Protein AF-A0A6G3TWU3-F1 (afdb_monomer_lite)

pLDDT: mean 87.73, std 6.79, range [70.75, 97.12]

Organism: NCBI:txid2706093

Foldseek 3Di:
DEFEDPDDVRVVVQVVVVVVDPDDYHYDADDPDPRHDPDDDDDDDDPDDDPCCVVPDDDDPDDFDADPVRHTDD

Radius of gyration: 18.72 Å; chains: 1; bounding box: 41×27×52 Å

Secondary structure (DSSP, 8-state):
-EEE--SHHHHHHHHHHHHTSS---EEE-PPSSTTSPPP-------SS--TTHHHH----S----B-TTSPBP-

Structure (mmCIF, N/CA/C/O backbone):
data_AF-A0A6G3TWU3-F1
#
_entry.id   AF-A0A6G3TWU3-F1
#
loop_
_atom_site.group_PDB
_atom_site.id
_atom_site.type_symbol
_atom_site.label_atom_id
_atom_site.label_alt_id
_atom_site.label_comp_id
_atom_site.label_asym_id
_atom_site.label_entity_id
_atom_site.label_seq_id
_atom_site.pdbx_PDB_ins_code
_atom_site.Cartn_x
_atom_site.Cartn_y
_atom_site.Cartn_z
_atom_site.occupancy
_atom_site.B_iso_or_equiv
_atom_site.auth_seq_id
_atom_site.auth_comp_id
_atom_site.auth_asym_id
_atom_site.auth_atom_id
_atom_site.pdbx_PDB_model_num
ATOM 1 N N . MET A 1 1 ? 9.865 -8.300 15.080 1.00 91.44 1 MET A N 1
ATOM 2 C CA . MET A 1 1 ? 9.541 -9.176 13.925 1.00 91.44 1 MET A CA 1
ATOM 3 C C . MET A 1 1 ? 10.045 -8.521 12.649 1.00 91.44 1 MET A C 1
ATOM 5 O O . MET A 1 1 ? 10.039 -7.298 12.599 1.00 91.44 1 MET A O 1
ATOM 9 N N . ILE A 1 2 ? 10.466 -9.298 11.647 1.00 96.56 2 ILE A N 1
ATOM 10 C CA . ILE A 1 2 ? 10.915 -8.766 10.352 1.00 96.56 2 ILE A CA 1
ATOM 11 C C . ILE A 1 2 ? 9.947 -9.213 9.256 1.00 96.56 2 ILE A C 1
ATOM 13 O O . ILE A 1 2 ? 9.607 -10.392 9.179 1.00 96.56 2 ILE A O 1
ATOM 17 N N . VAL A 1 3 ? 9.530 -8.270 8.415 1.00 96.69 3 VAL A N 1
ATOM 18 C CA . VAL A 1 3 ? 8.793 -8.515 7.172 1.00 96.69 3 VAL A CA 1
ATOM 19 C C . VAL A 1 3 ? 9.688 -8.095 6.012 1.00 96.69 3 VAL A C 1
ATOM 21 O O . VAL A 1 3 ? 10.160 -6.960 5.970 1.00 96.69 3 VAL A O 1
ATOM 24 N N . VAL A 1 4 ? 9.941 -9.013 5.081 1.00 95.25 4 VAL A N 1
ATOM 25 C CA . VAL A 1 4 ? 10.737 -8.740 3.878 1.00 95.25 4 VAL A CA 1
ATOM 26 C C . VAL A 1 4 ? 9.786 -8.407 2.730 1.00 95.25 4 VAL A C 1
ATOM 28 O O . VAL A 1 4 ? 8.927 -9.217 2.389 1.00 95.25 4 VAL A O 1
ATOM 31 N N . GLY A 1 5 ? 9.953 -7.222 2.149 1.00 91.75 5 GLY A N 1
ATOM 32 C CA . GLY A 1 5 ? 9.107 -6.646 1.107 1.00 91.75 5 GLY A CA 1
ATOM 33 C C . GLY A 1 5 ? 8.076 -5.657 1.660 1.00 91.75 5 GLY A C 1
ATOM 34 O O . GLY A 1 5 ? 7.202 -6.023 2.442 1.00 91.75 5 GLY A O 1
ATOM 35 N N . GLY A 1 6 ? 8.145 -4.408 1.200 1.00 90.44 6 GLY A N 1
ATOM 36 C CA . GLY A 1 6 ? 7.223 -3.308 1.499 1.00 90.44 6 GLY A CA 1
ATOM 37 C C . GLY A 1 6 ? 6.060 -3.180 0.510 1.00 90.44 6 GLY A C 1
ATOM 38 O O . GLY A 1 6 ? 5.483 -2.106 0.372 1.00 90.44 6 GLY A O 1
ATOM 39 N N . GLY A 1 7 ? 5.719 -4.257 -0.202 1.00 87.19 7 GLY A N 1
ATOM 40 C CA . GLY A 1 7 ? 4.529 -4.318 -1.054 1.00 87.19 7 GLY A CA 1
ATOM 41 C C . GLY A 1 7 ? 3.232 -4.536 -0.261 1.00 87.19 7 GLY A C 1
ATOM 42 O O . GLY A 1 7 ? 3.239 -4.558 0.970 1.00 87.19 7 GLY A O 1
ATOM 43 N N . ALA A 1 8 ? 2.120 -4.774 -0.967 1.00 85.75 8 ALA A N 1
ATOM 44 C CA . ALA A 1 8 ? 0.779 -4.862 -0.372 1.00 85.75 8 ALA A CA 1
ATOM 45 C C . ALA A 1 8 ? 0.717 -5.881 0.757 1.00 85.75 8 ALA A C 1
ATOM 47 O O . ALA A 1 8 ? 0.361 -5.556 1.882 1.00 85.75 8 ALA A O 1
ATOM 48 N N . ALA A 1 9 ? 1.149 -7.109 0.468 1.00 89.00 9 ALA A N 1
ATOM 49 C CA . ALA A 1 9 ? 1.127 -8.191 1.437 1.00 89.00 9 ALA A CA 1
ATOM 50 C C . ALA A 1 9 ? 1.971 -7.872 2.682 1.00 89.00 9 ALA A C 1
ATOM 52 O O . ALA A 1 9 ? 1.524 -8.123 3.799 1.00 89.00 9 ALA A O 1
ATOM 53 N N . GLY A 1 10 ? 3.165 -7.299 2.500 1.00 93.25 10 GLY A N 1
ATOM 54 C CA . GLY A 1 10 ? 4.079 -6.995 3.598 1.00 93.25 10 GLY A CA 1
ATOM 55 C C . GLY A 1 10 ? 3.574 -5.869 4.496 1.00 93.25 10 GLY A C 1
ATOM 56 O O . GLY A 1 10 ? 3.537 -6.029 5.717 1.00 93.25 10 GLY A O 1
ATOM 57 N N . LEU A 1 11 ? 3.108 -4.764 3.907 1.00 91.19 11 LEU A N 1
ATOM 58 C CA . LEU A 1 11 ? 2.537 -3.646 4.660 1.00 91.19 11 LEU A CA 1
ATOM 59 C C . LEU A 1 11 ? 1.209 -4.021 5.329 1.00 91.19 11 LEU A C 1
ATOM 61 O O . LEU A 1 11 ? 1.019 -3.698 6.498 1.00 91.19 11 LEU A O 1
ATOM 65 N N . SER A 1 12 ? 0.322 -4.761 4.654 1.00 89.25 12 SER A N 1
ATOM 66 C CA . SER A 1 12 ? -0.922 -5.253 5.264 1.00 89.25 12 SER A CA 1
ATOM 67 C C . SER A 1 12 ? -0.653 -6.217 6.421 1.00 89.25 12 SER A C 1
ATOM 69 O O . SER A 1 12 ? -1.345 -6.169 7.440 1.00 89.25 12 SER A O 1
ATOM 71 N N . LEU A 1 13 ? 0.358 -7.085 6.296 1.00 92.88 13 LEU A N 1
ATOM 72 C CA . LEU A 1 13 ? 0.781 -7.965 7.382 1.00 92.88 13 LEU A CA 1
ATOM 73 C C . LEU A 1 13 ? 1.316 -7.150 8.563 1.00 92.88 13 LEU A C 1
ATOM 75 O O . LEU A 1 13 ? 0.854 -7.352 9.683 1.00 92.88 13 LEU A O 1
ATOM 79 N N . ALA A 1 14 ? 2.242 -6.219 8.315 1.00 94.56 14 ALA A N 1
ATOM 80 C CA . ALA A 1 14 ? 2.802 -5.356 9.350 1.00 94.56 14 ALA A CA 1
ATOM 81 C C . ALA A 1 14 ? 1.702 -4.572 10.081 1.00 94.56 14 ALA A C 1
ATOM 83 O O . ALA A 1 14 ? 1.660 -4.598 11.308 1.00 94.56 14 ALA A O 1
ATOM 84 N N . HIS A 1 15 ? 0.768 -3.976 9.335 1.00 91.44 15 HIS A N 1
ATOM 85 C CA . HIS A 1 15 ? -0.370 -3.237 9.873 1.00 91.44 15 HIS A CA 1
ATOM 86 C C . HIS A 1 15 ? -1.233 -4.096 10.810 1.00 91.44 15 HIS A C 1
ATOM 88 O O . HIS A 1 15 ? -1.417 -3.738 11.976 1.00 91.44 15 HIS A O 1
ATOM 94 N N . ARG A 1 16 ? -1.696 -5.271 10.349 1.00 91.19 16 ARG A N 1
ATOM 95 C CA . ARG A 1 16 ? -2.527 -6.167 11.177 1.00 91.19 16 ARG A CA 1
ATOM 96 C C . ARG A 1 16 ? -1.812 -6.624 12.435 1.00 91.19 16 ARG A C 1
ATOM 98 O O . ARG A 1 16 ? -2.420 -6.725 13.489 1.00 91.19 16 ARG A O 1
ATOM 105 N N . ILE A 1 17 ? -0.519 -6.883 12.324 1.00 93.25 17 ILE A N 1
ATOM 106 C CA . ILE A 1 17 ? 0.311 -7.317 13.436 1.00 93.25 17 ILE A CA 1
ATOM 107 C C . ILE A 1 17 ? 0.434 -6.207 14.487 1.00 93.25 17 ILE A C 1
ATOM 109 O O . ILE A 1 17 ? 0.149 -6.444 15.659 1.00 93.25 17 ILE A O 1
ATOM 113 N N . THR A 1 18 ? 0.743 -4.976 14.074 1.00 92.94 18 THR A N 1
ATOM 114 C CA . THR A 1 18 ? 0.797 -3.822 14.989 1.00 92.94 18 THR A CA 1
ATOM 115 C C . THR A 1 18 ? -0.555 -3.466 15.611 1.00 92.94 18 THR A C 1
ATOM 117 O O . THR A 1 18 ? -0.589 -2.905 16.700 1.00 92.94 18 THR A O 1
ATOM 120 N N . ALA A 1 19 ? -1.672 -3.828 14.971 1.00 91.50 19 ALA A N 1
ATOM 121 C CA . ALA A 1 19 ? -3.010 -3.615 15.520 1.00 91.50 19 ALA A CA 1
ATOM 122 C C . ALA A 1 19 ? -3.345 -4.562 16.692 1.00 91.50 19 ALA A C 1
ATOM 124 O O . ALA A 1 19 ? -4.257 -4.279 17.465 1.00 91.50 19 ALA A O 1
ATOM 125 N N . THR A 1 20 ? -2.618 -5.677 16.856 1.00 89.75 20 THR A N 1
ATOM 126 C CA . THR A 1 20 ? -2.897 -6.668 17.918 1.00 89.75 20 THR A CA 1
ATOM 127 C C . THR A 1 20 ? -2.320 -6.311 19.290 1.00 89.75 20 THR A C 1
ATOM 129 O O . THR A 1 20 ? -2.679 -6.942 20.284 1.00 89.75 20 THR A O 1
ATOM 132 N N . GLY A 1 21 ? -1.436 -5.314 19.380 1.00 87.56 21 GLY A N 1
ATOM 133 C CA . GLY A 1 21 ? -0.801 -4.919 20.635 1.00 87.56 21 GLY A CA 1
ATOM 134 C C . GLY A 1 21 ? 0.548 -4.225 20.432 1.00 87.56 21 GLY A C 1
ATOM 135 O O . GLY A 1 21 ? 0.959 -3.987 19.296 1.00 87.56 21 GLY A O 1
ATOM 136 N N . PRO A 1 22 ? 1.262 -3.893 21.524 1.00 84.69 22 PRO A N 1
ATOM 137 C CA . PRO A 1 22 ? 2.514 -3.144 21.474 1.00 84.69 22 PRO A CA 1
ATOM 138 C C . PRO A 1 22 ? 3.655 -4.029 20.964 1.00 84.69 22 PRO A C 1
ATOM 140 O O . PRO A 1 22 ? 4.480 -4.527 21.730 1.00 84.69 22 PRO A O 1
ATOM 143 N N . MET A 1 23 ? 3.700 -4.236 19.652 1.00 88.81 23 MET A N 1
ATOM 144 C CA . MET A 1 23 ? 4.769 -4.968 18.997 1.00 88.81 23 MET A CA 1
ATOM 145 C C . MET A 1 23 ? 5.390 -4.177 17.857 1.00 88.81 23 MET A C 1
ATOM 147 O O . MET A 1 23 ? 4.711 -3.529 17.065 1.00 88.81 23 MET A O 1
ATOM 151 N N . SER A 1 24 ? 6.711 -4.264 17.763 1.00 92.56 24 SER A N 1
ATOM 152 C CA . SER A 1 24 ? 7.493 -3.621 16.719 1.00 92.56 24 SER A CA 1
ATOM 153 C C . SER A 1 24 ? 7.735 -4.571 15.541 1.00 92.56 24 SER A C 1
ATOM 155 O O . SER A 1 24 ? 8.226 -5.704 15.677 1.00 92.56 24 SER A O 1
ATOM 157 N N . VAL A 1 25 ? 7.390 -4.080 14.350 1.00 96.12 25 VAL A N 1
ATOM 158 C CA . VAL A 1 25 ? 7.645 -4.735 13.066 1.00 96.12 25 VAL A CA 1
ATOM 159 C C . VAL A 1 25 ? 8.634 -3.887 12.280 1.00 96.12 25 VAL A C 1
ATOM 161 O O . VAL A 1 25 ? 8.406 -2.701 12.066 1.00 96.12 25 VAL A O 1
ATOM 164 N N . THR A 1 26 ? 9.720 -4.508 11.831 1.00 97.12 26 THR A N 1
ATOM 165 C CA . THR A 1 26 ? 10.663 -3.902 10.890 1.00 97.12 26 THR A CA 1
ATOM 166 C C . THR A 1 26 ? 10.337 -4.406 9.491 1.00 97.12 26 THR A C 1
ATOM 168 O O . THR A 1 26 ? 10.378 -5.614 9.249 1.00 97.12 26 THR A O 1
ATOM 171 N N . VAL A 1 27 ? 10.025 -3.493 8.573 1.00 96.38 27 VAL A N 1
ATOM 172 C CA . VAL A 1 27 ? 9.841 -3.800 7.149 1.00 96.38 27 VAL A CA 1
ATOM 173 C C . VAL A 1 27 ? 11.145 -3.510 6.413 1.00 96.38 27 VAL A C 1
ATOM 175 O O . VAL A 1 27 ? 11.740 -2.452 6.606 1.00 96.38 27 VAL A O 1
ATOM 178 N N . VAL A 1 28 ? 11.596 -4.453 5.589 1.00 95.69 28 VAL A N 1
ATOM 179 C CA . VAL A 1 28 ? 12.831 -4.339 4.803 1.00 95.69 28 VAL A CA 1
ATOM 180 C C . VAL 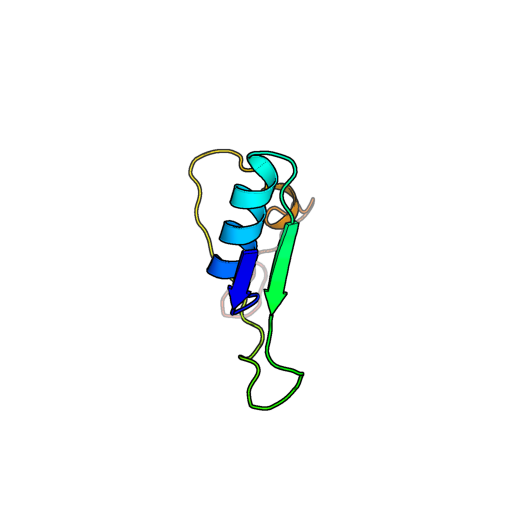A 1 28 ? 12.484 -4.388 3.320 1.00 95.69 28 VAL A C 1
ATOM 182 O O . VAL A 1 28 ? 11.916 -5.373 2.859 1.00 95.69 28 VAL A O 1
ATOM 185 N N . GLU A 1 29 ? 12.848 -3.348 2.575 1.00 92.00 29 GLU A N 1
ATOM 186 C CA . GLU A 1 29 ? 12.649 -3.228 1.124 1.00 92.00 29 GLU A CA 1
ATOM 187 C C . GLU A 1 29 ? 14.019 -3.091 0.437 1.00 92.00 29 GLU A C 1
ATOM 189 O O . GLU A 1 29 ? 14.905 -2.440 1.004 1.00 92.00 29 GLU A O 1
ATOM 194 N N . PRO A 1 30 ? 14.244 -3.682 -0.754 1.00 92.06 30 PRO A N 1
ATOM 195 C CA . PRO A 1 30 ? 15.429 -3.392 -1.548 1.00 92.06 30 PRO A CA 1
ATOM 196 C C . PRO A 1 30 ? 15.639 -1.883 -1.766 1.00 92.06 30 PRO A C 1
ATOM 198 O O . PRO A 1 30 ? 14.677 -1.108 -1.847 1.00 92.06 30 PRO A O 1
ATOM 201 N N . PRO A 1 31 ? 16.905 -1.447 -1.881 1.00 91.06 31 PRO A N 1
ATOM 202 C CA . PRO A 1 31 ? 17.218 -0.060 -2.199 1.00 91.06 31 PRO A CA 1
ATOM 203 C C . PRO A 1 31 ? 16.656 0.326 -3.572 1.00 91.06 31 PRO A C 1
ATOM 205 O O . PRO A 1 31 ? 16.337 -0.538 -4.392 1.00 91.06 31 PRO A O 1
ATOM 208 N N . ASP A 1 32 ? 16.566 1.631 -3.828 1.00 88.19 32 ASP A N 1
ATOM 209 C CA . ASP A 1 32 ? 16.236 2.143 -5.158 1.00 88.19 32 ASP A CA 1
ATOM 210 C C . ASP A 1 32 ? 17.170 1.542 -6.215 1.00 88.19 32 ASP A C 1
ATOM 212 O O . ASP A 1 32 ? 18.387 1.471 -6.026 1.00 88.19 32 ASP A O 1
ATOM 216 N N . GLY A 1 33 ? 16.599 1.105 -7.338 1.00 90.56 33 GLY A N 1
ATOM 217 C CA . GLY A 1 33 ? 17.351 0.531 -8.448 1.00 90.56 33 GLY A CA 1
ATOM 218 C C . GLY A 1 33 ? 16.721 -0.741 -9.014 1.00 90.56 33 GLY A C 1
ATOM 219 O O . GLY A 1 33 ? 15.581 -1.065 -8.692 1.00 90.56 33 GLY A O 1
ATOM 220 N N . PRO A 1 34 ? 17.460 -1.492 -9.849 1.00 89.38 34 PRO A N 1
ATOM 221 C CA . PRO A 1 34 ? 16.927 -2.636 -10.598 1.00 89.38 34 PRO A CA 1
ATOM 222 C C . PRO A 1 34 ? 16.368 -3.770 -9.731 1.00 89.38 34 PRO A C 1
ATOM 224 O O . PRO A 1 34 ? 15.578 -4.579 -10.209 1.00 89.38 34 PRO A O 1
ATOM 227 N N . ALA A 1 35 ? 16.799 -3.849 -8.470 1.00 86.81 35 ALA A N 1
ATOM 228 C CA . ALA A 1 35 ? 16.304 -4.827 -7.508 1.00 86.81 35 ALA A CA 1
ATOM 229 C C . ALA A 1 35 ? 14.933 -4.449 -6.923 1.00 86.81 35 ALA A C 1
ATOM 231 O O . ALA A 1 35 ? 14.226 -5.329 -6.432 1.00 86.81 35 ALA A O 1
ATOM 232 N N . ARG A 1 36 ? 14.552 -3.165 -6.965 1.00 86.06 36 ARG A N 1
ATOM 233 C CA . ARG A 1 36 ? 13.234 -2.709 -6.530 1.00 86.06 36 ARG A CA 1
ATOM 234 C C . ARG A 1 36 ? 12.219 -2.950 -7.652 1.00 86.06 36 ARG A C 1
ATOM 236 O O . ARG A 1 36 ? 12.439 -2.495 -8.778 1.00 86.06 36 ARG A O 1
ATOM 243 N N . PRO A 1 37 ? 11.096 -3.638 -7.376 1.00 82.31 37 PRO A N 1
ATOM 244 C CA . PRO A 1 37 ? 10.013 -3.755 -8.342 1.00 82.31 37 PRO A CA 1
ATOM 245 C C . PRO A 1 37 ? 9.520 -2.368 -8.785 1.00 82.31 37 PRO A C 1
ATOM 247 O O . PRO A 1 37 ? 9.471 -1.456 -7.960 1.00 82.31 37 PRO A O 1
ATOM 250 N N . PRO A 1 38 ? 9.115 -2.187 -10.055 1.00 83.56 38 PRO A N 1
ATOM 251 C CA . PRO A 1 38 ? 8.537 -0.922 -10.498 1.00 83.56 38 PRO A CA 1
ATOM 252 C C . PRO A 1 38 ? 7.286 -0.588 -9.680 1.00 83.56 38 PRO A C 1
ATOM 254 O O . PRO A 1 38 ? 6.589 -1.496 -9.218 1.00 83.56 38 PRO A O 1
ATOM 257 N N . GLU A 1 39 ? 6.975 0.703 -9.548 1.00 80.19 39 GLU A N 1
ATOM 258 C CA . GLU A 1 39 ? 5.725 1.138 -8.927 1.00 80.19 39 GLU A CA 1
ATOM 259 C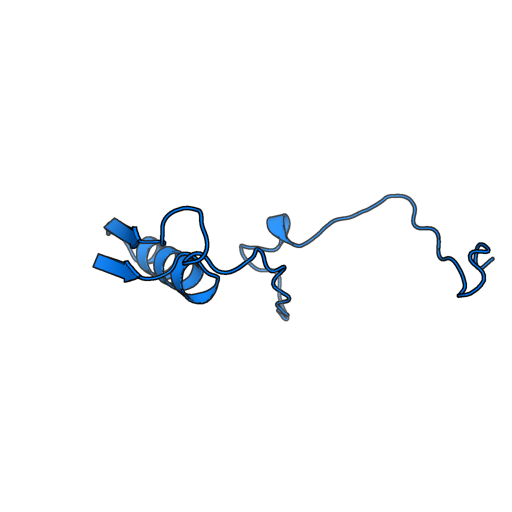 C . GLU A 1 39 ? 4.533 0.502 -9.649 1.00 80.19 39 GLU A C 1
ATOM 261 O O . GLU A 1 39 ? 4.432 0.512 -10.879 1.00 80.19 39 GLU A O 1
ATOM 266 N N . ARG A 1 40 ? 3.628 -0.094 -8.873 1.00 75.12 40 ARG A N 1
ATOM 267 C CA . ARG A 1 40 ? 2.391 -0.682 -9.384 1.00 75.12 40 ARG A CA 1
ATOM 268 C C . ARG A 1 40 ? 1.228 -0.129 -8.593 1.00 75.12 40 ARG A C 1
ATOM 270 O O . ARG A 1 40 ? 1.236 -0.186 -7.367 1.00 75.12 40 ARG A O 1
ATOM 277 N N . THR A 1 41 ? 0.208 0.333 -9.301 1.00 73.31 41 THR A N 1
ATOM 278 C CA . THR A 1 41 ? -1.092 0.609 -8.697 1.00 73.31 41 THR A CA 1
ATOM 279 C C . THR A 1 41 ? -1.725 -0.720 -8.299 1.00 73.31 41 THR A C 1
ATOM 281 O O . THR A 1 41 ? -1.771 -1.656 -9.100 1.00 73.31 41 THR A O 1
ATOM 284 N N . TRP A 1 42 ? -2.179 -0.829 -7.056 1.00 72.44 42 TRP A N 1
ATOM 285 C CA . TRP A 1 42 ? -2.942 -1.989 -6.609 1.00 72.44 42 TRP A CA 1
ATOM 286 C C . TRP A 1 42 ? -4.419 -1.745 -6.865 1.00 72.44 42 TRP A C 1
ATOM 288 O O . TRP A 1 42 ? -4.931 -0.656 -6.616 1.00 72.44 42 TRP A O 1
ATOM 298 N N . CYS A 1 43 ? -5.105 -2.776 -7.339 1.00 72.06 43 CYS A N 1
ATOM 299 C CA . CYS A 1 43 ? -6.556 -2.802 -7.361 1.00 72.06 43 CYS A CA 1
ATOM 300 C C . CYS A 1 43 ? -6.988 -3.803 -6.299 1.00 72.06 43 CYS A C 1
ATOM 302 O O . CYS A 1 43 ? -6.631 -4.979 -6.382 1.00 72.06 43 CYS A O 1
ATOM 304 N N . TYR A 1 44 ? -7.729 -3.336 -5.302 1.00 70.75 44 TYR A N 1
ATOM 305 C CA . TYR A 1 44 ? -8.408 -4.209 -4.360 1.00 70.75 44 TYR A CA 1
ATOM 306 C C . TYR A 1 44 ? -9.909 -3.961 -4.451 1.00 70.75 44 TYR A C 1
ATOM 308 O O . TYR A 1 44 ? -10.350 -2.879 -4.836 1.00 70.75 44 TYR A O 1
ATOM 316 N N . TRP A 1 45 ? -10.677 -4.990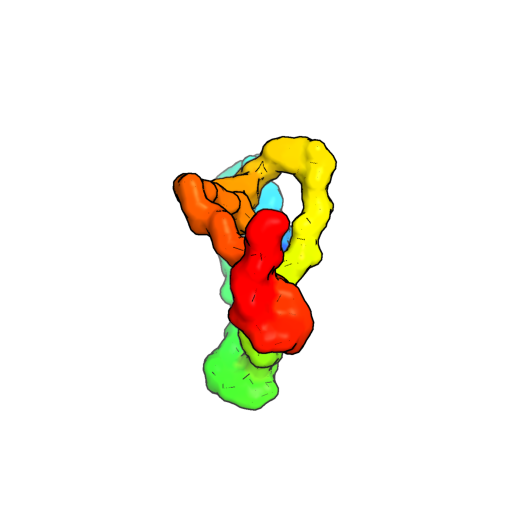 -4.119 1.00 73.00 45 TRP A N 1
ATOM 317 C CA . TRP A 1 45 ? -12.122 -4.909 -3.991 1.00 73.00 45 TRP A CA 1
ATOM 318 C C . TRP A 1 45 ? -12.462 -5.303 -2.567 1.00 73.00 45 TRP A C 1
ATOM 320 O O . TRP A 1 45 ? -11.990 -6.336 -2.090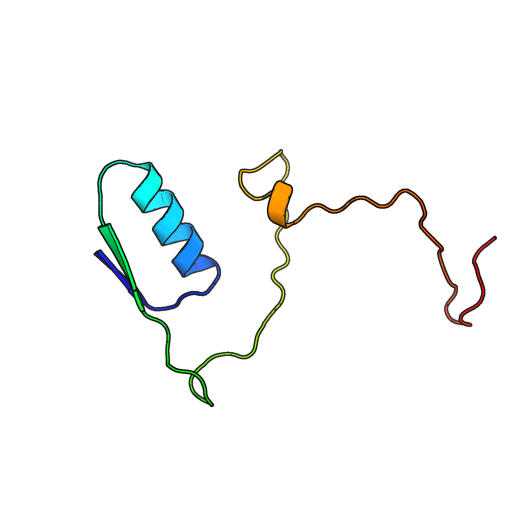 1.00 73.00 45 TRP A O 1
ATOM 330 N N . ASP A 1 46 ? -13.261 -4.482 -1.910 1.00 78.62 46 ASP A N 1
ATOM 331 C CA . ASP A 1 46 ? -13.877 -4.803 -0.633 1.00 78.62 46 ASP A CA 1
ATOM 332 C C . ASP A 1 46 ? -15.393 -4.649 -0.784 1.00 78.62 46 ASP A C 1
ATOM 334 O O . ASP A 1 46 ? -15.876 -3.987 -1.708 1.00 78.62 46 ASP A O 1
ATOM 338 N N . ARG A 1 47 ? -16.150 -5.346 0.056 1.00 77.62 47 ARG A N 1
ATOM 339 C CA . ARG A 1 47 ? -17.614 -5.286 0.056 1.00 77.62 47 ARG A CA 1
ATOM 340 C C . ARG A 1 47 ? -18.139 -4.189 0.971 1.00 77.62 47 ARG A C 1
ATOM 342 O O . ARG A 1 47 ? -19.212 -3.662 0.692 1.00 77.62 47 ARG A O 1
ATOM 349 N N . ASP A 1 48 ? -17.388 -3.877 2.019 1.00 80.19 48 ASP A N 1
ATOM 350 C CA . ASP A 1 48 ? -17.769 -2.948 3.074 1.00 80.19 48 ASP A CA 1
ATOM 351 C C . ASP A 1 48 ? -16.765 -1.795 3.166 1.00 80.19 48 ASP A C 1
ATOM 353 O O . ASP A 1 48 ? -15.735 -1.791 2.491 1.00 80.19 48 ASP A O 1
ATOM 357 N N . THR A 1 49 ? -17.075 -0.805 4.004 1.00 80.62 49 THR A N 1
ATOM 358 C CA . THR A 1 49 ? -16.140 0.284 4.281 1.00 80.62 49 THR A CA 1
ATOM 359 C C . THR A 1 49 ? -14.954 -0.227 5.089 1.00 80.62 49 THR A C 1
ATOM 361 O O . THR A 1 49 ? -15.155 -0.781 6.175 1.00 80.62 49 THR A O 1
ATOM 364 N N . GLY A 1 50 ? -13.737 -0.028 4.588 1.00 80.38 50 GLY A N 1
ATOM 365 C CA . GLY A 1 50 ? -12.508 -0.486 5.228 1.00 80.38 50 GLY A CA 1
ATOM 366 C C . GLY A 1 50 ? -11.618 0.649 5.734 1.00 80.38 50 GLY A C 1
ATOM 367 O O . GLY A 1 50 ? -11.774 1.816 5.376 1.00 80.38 50 GLY A O 1
ATOM 368 N N . ASP A 1 51 ? -10.597 0.288 6.514 1.00 80.38 51 ASP A N 1
ATOM 369 C CA . ASP A 1 51 ? -9.601 1.231 7.055 1.00 80.38 51 ASP A CA 1
ATOM 370 C C . ASP A 1 51 ? -8.825 1.996 5.963 1.00 80.38 51 ASP A C 1
ATOM 372 O O . ASP A 1 51 ? -8.195 3.021 6.226 1.00 80.38 51 ASP A O 1
ATOM 376 N N . LEU A 1 52 ? -8.859 1.497 4.725 1.00 79.56 52 LEU A N 1
ATOM 377 C CA . LEU A 1 52 ? -8.181 2.075 3.566 1.00 79.56 52 LEU A CA 1
ATOM 378 C C . LEU A 1 52 ? -9.097 2.937 2.688 1.00 79.56 52 LEU A C 1
ATOM 380 O O . LEU A 1 52 ? -8.604 3.543 1.737 1.00 79.56 52 LEU A O 1
ATOM 384 N N . ASP A 1 53 ? -10.391 3.045 2.998 1.00 84.75 53 ASP A N 1
ATOM 385 C CA . ASP A 1 53 ? -11.369 3.744 2.155 1.00 84.75 53 ASP A CA 1
ATOM 386 C C . ASP A 1 53 ? -10.958 5.179 1.842 1.00 84.75 53 ASP A C 1
ATOM 388 O O . ASP A 1 53 ? -11.069 5.623 0.701 1.00 84.75 53 ASP A O 1
ATOM 392 N N . ALA A 1 54 ? -10.425 5.893 2.834 1.00 82.56 54 ALA A N 1
ATOM 393 C CA . ALA A 1 54 ? -9.957 7.265 2.663 1.00 82.56 54 ALA A CA 1
ATOM 394 C C . ALA A 1 54 ? -8.754 7.381 1.708 1.00 82.56 54 ALA A C 1
ATOM 396 O O . ALA A 1 54 ? -8.543 8.437 1.118 1.00 82.56 54 ALA A O 1
ATOM 397 N N . ALA A 1 55 ? -7.961 6.316 1.56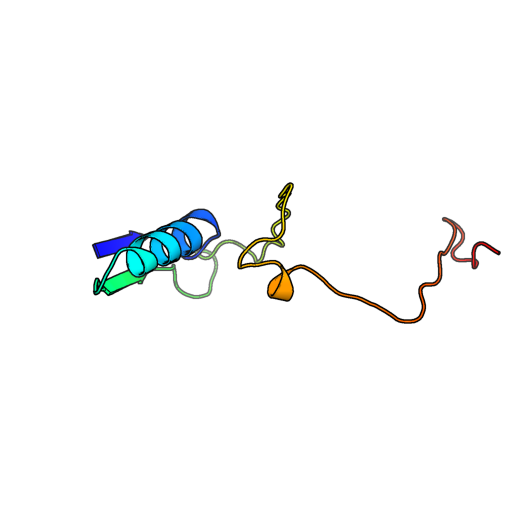3 1.00 80.69 55 ALA A N 1
ATOM 398 C CA . ALA A 1 55 ? -6.783 6.289 0.702 1.00 80.69 55 ALA A CA 1
ATOM 399 C C . ALA A 1 55 ? -7.109 5.878 -0.741 1.00 80.69 55 ALA A C 1
ATOM 401 O O . ALA A 1 55 ? -6.362 6.235 -1.652 1.00 80.69 55 ALA A O 1
ATOM 402 N N . VAL A 1 56 ? -8.194 5.128 -0.961 1.00 80.00 56 VAL A N 1
ATOM 403 C CA . VAL A 1 56 ? -8.548 4.611 -2.296 1.00 80.00 56 VAL A CA 1
ATOM 404 C C . VAL A 1 56 ? -9.819 5.190 -2.893 1.00 80.00 56 VAL A C 1
ATOM 406 O O . VAL A 1 56 ? -10.082 4.987 -4.078 1.00 80.00 56 VAL A O 1
ATOM 409 N N . THR A 1 57 ? -10.605 5.915 -2.104 1.00 83.00 57 THR A N 1
ATOM 410 C CA . THR A 1 57 ? -11.809 6.585 -2.586 1.00 83.00 57 THR A CA 1
ATOM 411 C C . THR A 1 57 ? -11.490 8.030 -2.918 1.00 83.00 57 THR A C 1
ATOM 413 O O . THR A 1 57 ? -10.851 8.745 -2.151 1.00 83.00 57 THR A O 1
ATOM 416 N N . ALA A 1 58 ? -11.997 8.491 -4.054 1.00 87.00 58 ALA A N 1
ATOM 417 C CA . ALA A 1 58 ? -11.964 9.892 -4.425 1.00 87.00 58 ALA A CA 1
ATOM 418 C C . ALA A 1 58 ? -13.329 10.308 -4.978 1.00 87.00 58 ALA A C 1
ATOM 420 O O . ALA A 1 58 ? -14.053 9.505 -5.570 1.00 87.00 58 ALA A O 1
ATOM 421 N N . SER A 1 59 ? -13.696 11.567 -4.750 1.00 88.31 59 SER A N 1
ATOM 422 C CA . SER A 1 59 ? -14.946 12.145 -5.230 1.00 88.31 59 SER A CA 1
ATOM 423 C C . SER A 1 59 ? -14.666 13.431 -5.995 1.00 88.31 59 SER A C 1
ATOM 425 O O . SER A 1 59 ? -13.764 14.201 -5.662 1.00 88.31 59 SER A O 1
ATOM 427 N N . TRP A 1 60 ? -15.448 13.661 -7.048 1.00 92.88 60 TRP A N 1
ATOM 428 C CA . TRP A 1 60 ? -15.343 14.857 -7.872 1.00 92.88 60 TRP A CA 1
ATOM 429 C C . TRP A 1 60 ? -16.731 15.453 -8.084 1.00 92.88 60 TRP A C 1
ATOM 431 O O . TRP A 1 60 ? -17.665 14.720 -8.409 1.00 92.88 60 TRP A O 1
ATOM 441 N N . PRO A 1 61 ? -16.885 16.783 -7.976 1.00 91.81 61 PRO A N 1
ATOM 442 C CA . PRO A 1 61 ? -18.175 17.441 -8.182 1.00 91.81 61 PRO A CA 1
ATOM 443 C C . PRO A 1 61 ? -18.609 17.450 -9.654 1.00 91.81 61 PRO A C 1
ATOM 445 O O . PRO A 1 61 ? -19.752 17.777 -9.967 1.00 91.81 61 PRO A O 1
ATOM 448 N N . ARG A 1 62 ? -17.692 17.149 -10.582 1.00 91.19 62 ARG A N 1
ATOM 449 C CA . ARG A 1 62 ? -17.962 17.123 -12.016 1.00 91.19 62 ARG A CA 1
ATOM 450 C C . ARG A 1 62 ? -17.130 16.043 -12.687 1.00 91.19 62 ARG A C 1
ATOM 452 O O . ARG A 1 62 ? -15.906 16.065 -12.602 1.00 91.19 62 ARG A O 1
ATOM 459 N N . LEU A 1 63 ? -17.810 15.167 -13.412 1.00 91.75 63 LEU A N 1
ATOM 460 C CA . LEU A 1 63 ? -17.222 14.170 -14.296 1.00 91.75 63 LEU A CA 1
ATOM 461 C C . LEU A 1 63 ? -17.609 14.517 -15.741 1.00 91.75 63 LEU A C 1
ATOM 463 O O . LEU A 1 63 ? -18.728 14.967 -15.985 1.00 91.75 63 LEU A O 1
ATOM 467 N N . ARG A 1 64 ? -16.695 14.334 -16.697 1.00 90.88 64 ARG A N 1
ATOM 468 C CA . ARG A 1 64 ? -16.995 14.394 -18.136 1.00 90.88 64 ARG A CA 1
ATOM 469 C C . ARG A 1 64 ? -16.605 13.068 -18.762 1.00 90.88 64 ARG A C 1
ATOM 471 O O . ARG A 1 64 ? -15.481 12.614 -18.570 1.00 90.88 64 ARG A O 1
ATOM 478 N N . VAL A 1 65 ? -17.526 12.468 -19.504 1.00 92.00 65 VAL A N 1
ATOM 479 C CA . VAL A 1 65 ? -17.279 11.229 -20.243 1.00 92.00 65 VAL A CA 1
ATOM 480 C C . VAL A 1 65 ? -16.954 11.604 -21.681 1.00 92.00 65 VAL A C 1
ATOM 482 O O . VAL A 1 65 ? -17.662 12.411 -22.278 1.00 92.00 65 VAL A O 1
ATOM 485 N N . HIS A 1 66 ? -15.880 11.041 -22.228 1.00 93.94 66 HIS A N 1
ATOM 486 C CA . HIS A 1 66 ? -15.484 11.236 -23.619 1.00 93.94 66 HIS A CA 1
ATOM 487 C C . HIS A 1 66 ? -15.603 9.911 -24.373 1.00 93.94 66 HIS A C 1
ATOM 489 O O . HIS A 1 66 ? -15.210 8.866 -23.853 1.00 93.94 66 HIS A O 1
ATOM 495 N N . GLY A 1 67 ? -16.162 9.957 -25.582 1.00 93.38 67 GLY A N 1
ATOM 496 C CA . GLY A 1 67 ? -16.207 8.814 -26.486 1.00 93.38 67 GLY A CA 1
ATOM 497 C C . GLY A 1 67 ? -14.814 8.437 -26.992 1.00 93.38 67 GLY A C 1
ATOM 498 O O . GLY A 1 67 ? -13.841 9.166 -26.794 1.00 93.38 67 GLY A O 1
ATOM 499 N N . ALA A 1 68 ? -14.714 7.307 -27.695 1.00 94.06 68 ALA A N 1
ATOM 500 C CA . ALA A 1 68 ? -13.455 6.864 -28.305 1.00 94.06 68 ALA A CA 1
ATOM 501 C C . ALA A 1 68 ? -12.889 7.872 -29.329 1.00 94.06 68 ALA A C 1
ATOM 503 O O . ALA A 1 68 ? -11.696 7.861 -29.615 1.00 94.06 68 ALA A O 1
ATOM 504 N N . ASP A 1 69 ? -13.738 8.761 -29.854 1.00 94.62 69 ASP A N 1
ATOM 505 C CA . ASP A 1 69 ? -13.375 9.867 -30.742 1.00 94.62 69 ASP A CA 1
ATOM 506 C C . ASP A 1 69 ? -12.926 11.141 -29.992 1.00 94.62 69 ASP A C 1
ATOM 508 O O . ASP A 1 69 ? -12.683 12.176 -30.613 1.00 94.62 69 ASP A O 1
ATOM 512 N N . GLY A 1 70 ? -12.832 11.087 -28.659 1.00 92.75 70 GLY A N 1
ATOM 513 C CA . GLY A 1 70 ? -12.436 12.197 -27.793 1.00 92.75 70 GLY A CA 1
ATOM 514 C C . GLY A 1 70 ? -13.528 13.243 -27.554 1.00 92.75 70 GLY A C 1
ATOM 515 O O . GLY A 1 70 ? -13.306 14.198 -26.801 1.00 92.75 70 GLY A O 1
ATOM 516 N N . ARG A 1 71 ? -14.718 13.098 -28.147 1.00 94.69 71 ARG A N 1
ATOM 517 C CA . ARG A 1 71 ? -15.807 14.068 -27.976 1.00 94.69 71 ARG A CA 1
ATOM 518 C C . ARG A 1 71 ? -16.584 13.806 -26.685 1.00 94.69 71 ARG A C 1
ATOM 520 O O . ARG A 1 71 ? -16.717 12.647 -26.293 1.00 94.69 71 ARG A O 1
ATOM 527 N N . PRO A 1 72 ? -17.108 14.849 -26.014 1.00 91.38 72 PRO A N 1
ATOM 528 C CA . PRO A 1 72 ? -17.978 14.658 -24.861 1.00 91.38 72 PRO A CA 1
ATOM 529 C C . PRO A 1 72 ? -19.1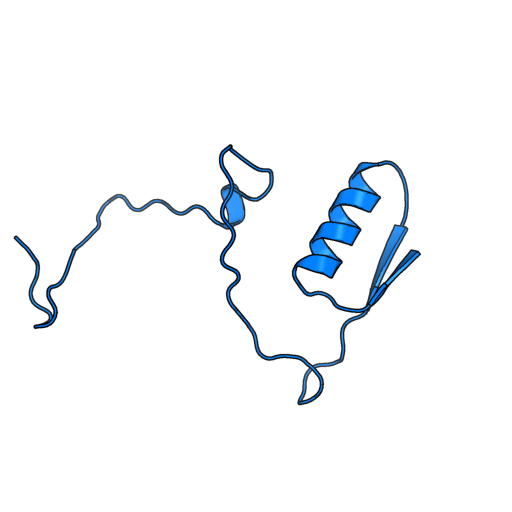93 13.800 -25.229 1.00 91.38 72 PRO A C 1
ATOM 531 O O . PRO A 1 72 ? -19.878 14.084 -26.212 1.00 91.38 72 PRO A O 1
ATOM 534 N N . VAL A 1 73 ? -19.472 12.777 -24.425 1.00 91.88 73 VAL A N 1
ATOM 535 C CA . VAL A 1 73 ? -20.754 12.070 -24.464 1.00 91.88 73 VAL A CA 1
ATOM 536 C C . VAL A 1 73 ? -21.780 13.027 -23.860 1.00 91.88 73 VAL A C 1
ATOM 538 O O . VAL A 1 73 ? -21.599 13.481 -22.729 1.00 91.88 73 VAL A O 1
ATOM 541 N N . THR A 1 74 ? -22.770 13.422 -24.660 1.00 78.12 74 THR A N 1
ATOM 542 C CA . THR A 1 74 ? -23.813 14.384 -24.260 1.00 78.12 74 THR A CA 1
ATOM 543 C C . THR A 1 74 ? -24.986 13.661 -23.626 1.00 78.12 74 THR A C 1
ATOM 545 O O . THR A 1 74 ? -25.288 12.542 -24.099 1.00 78.12 74 THR A O 1
#

Sequence (74 aa):
MIVVGGGAAGLSLAHRITATGPMSVTVVEPPDGPARPPERTWCYWDRDTGDLDAAVTASWPRLRVHGADGRPVT

InterPro domains:
  IPR036188 FAD/NAD(P)-binding domain superfamily [G3DSA:3.50.50.60] (2-31)
  IPR036188 FAD/NAD(P)-binding domain superfamily [SSF51905] (2-66)